Protein AF-A0A2P9GYU5-F1 (afdb_monomer_lite)

pLDDT: mean 95.48, std 2.43, range [85.75, 98.5]

Secondary structure (DSSP, 8-state):
---EEEEEE-SSSEEEEEEEESTT----EEEEEEEEE-SSTTSPPEEEEEEEEPPPSEEEEEEEE--

Structure (mmCIF, N/CA/C/O backbone):
data_AF-A0A2P9GYU5-F1
#
_entry.id   AF-A0A2P9GYU5-F1
#
loop_
_atom_site.group_PDB
_atom_site.id
_atom_site.type_symbol
_atom_site.label_atom_id
_atom_site.label_alt_id
_atom_site.label_comp_id
_atom_site.label_asym_id
_atom_site.label_entity_id
_atom_site.label_seq_id
_atom_site.pdbx_PDB_ins_code
_atom_site.Cartn_x
_atom_site.Cartn_y
_atom_site.Cartn_z
_atom_site.occupancy
_atom_site.B_iso_or_equiv
_atom_site.auth_seq_id
_atom_site.auth_comp_id
_atom_site.auth_asym_id
_atom_site.auth_atom_id
_atom_site.pdbx_PDB_model_num
ATOM 1 N N . MET A 1 1 ? -6.023 -6.353 -4.750 1.00 85.75 1 MET A N 1
ATOM 2 C CA . MET A 1 1 ? -5.268 -6.535 -3.488 1.00 85.75 1 MET A CA 1
ATOM 3 C C . MET A 1 1 ? -6.230 -6.579 -2.309 1.00 85.75 1 MET A C 1
ATOM 5 O O . MET A 1 1 ? -7.334 -6.066 -2.446 1.00 85.75 1 MET A O 1
ATOM 9 N N . LEU A 1 2 ? -5.840 -7.206 -1.193 1.00 94.94 2 LEU A N 1
ATOM 10 C CA . LEU A 1 2 ? -6.660 -7.286 0.023 1.00 94.94 2 LEU A CA 1
ATOM 11 C C . LEU A 1 2 ? -6.086 -6.370 1.110 1.00 94.94 2 LEU A C 1
ATOM 13 O O . LEU A 1 2 ? -4.893 -6.443 1.407 1.00 94.94 2 LEU A O 1
ATOM 17 N N . TYR A 1 3 ? -6.952 -5.547 1.696 1.00 96.00 3 TYR A N 1
ATOM 18 C CA . TYR A 1 3 ? -6.633 -4.573 2.738 1.00 96.00 3 TYR A CA 1
ATOM 19 C C . TYR A 1 3 ? -7.562 -4.782 3.932 1.00 96.00 3 TYR A C 1
ATOM 21 O O . TYR A 1 3 ? -8.727 -5.144 3.746 1.00 96.00 3 TYR A O 1
ATOM 29 N N . TYR A 1 4 ? -7.062 -4.552 5.144 1.00 97.75 4 TYR A N 1
ATOM 30 C CA . TYR A 1 4 ? -7.863 -4.628 6.364 1.00 97.75 4 TYR A CA 1
ATOM 31 C C . TYR A 1 4 ? -7.574 -3.440 7.279 1.00 97.75 4 TYR A C 1
ATOM 33 O O . TYR A 1 4 ? -6.419 -3.072 7.465 1.00 97.75 4 TYR A O 1
ATOM 41 N N . ASN A 1 5 ? -8.623 -2.871 7.868 1.00 97.94 5 ASN A N 1
ATOM 42 C CA . ASN A 1 5 ? -8.534 -1.792 8.843 1.00 97.94 5 ASN A CA 1
ATOM 43 C C . ASN A 1 5 ? -9.334 -2.175 10.088 1.00 97.94 5 ASN A C 1
ATOM 45 O O . ASN A 1 5 ? -10.440 -2.714 9.991 1.00 97.94 5 ASN A O 1
ATOM 49 N N . VAL A 1 6 ? -8.774 -1.884 11.256 1.00 97.75 6 VAL A N 1
ATOM 50 C CA . VAL A 1 6 ? -9.456 -2.025 12.538 1.00 97.75 6 VAL A CA 1
ATOM 51 C C . VAL A 1 6 ? -9.190 -0.799 13.394 1.00 97.75 6 VAL A C 1
ATOM 53 O O . VAL A 1 6 ? -8.056 -0.348 13.524 1.00 97.75 6 VAL A O 1
ATOM 56 N N . SER A 1 7 ? -10.236 -0.282 14.030 1.00 97.62 7 SER A N 1
ATOM 57 C CA . SER A 1 7 ? -10.127 0.830 14.968 1.00 97.62 7 SER A CA 1
ATOM 58 C C . SER A 1 7 ? -10.804 0.506 16.292 1.00 97.62 7 SER A C 1
ATOM 60 O O . SER A 1 7 ? -11.784 -0.239 16.360 1.00 97.62 7 SER A O 1
ATOM 62 N N . TYR A 1 8 ? -10.263 1.071 17.367 1.00 98.12 8 TYR A N 1
ATOM 63 C CA . TYR A 1 8 ? -10.812 0.944 18.704 1.00 98.12 8 TYR A CA 1
ATOM 64 C C . TYR A 1 8 ? -10.766 2.275 19.447 1.00 98.12 8 TYR A C 1
ATOM 66 O O . TYR A 1 8 ? -9.720 2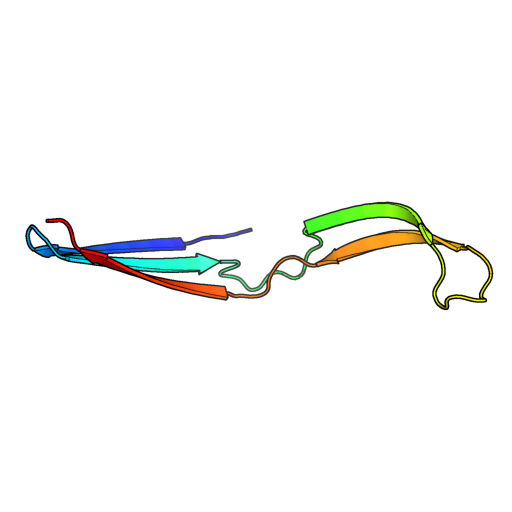.906 19.604 1.00 98.12 8 TYR A O 1
ATOM 74 N N . LYS A 1 9 ? -11.928 2.696 19.945 1.00 97.88 9 LYS A N 1
ATOM 75 C CA . LYS A 1 9 ? -12.083 3.924 20.721 1.00 97.88 9 LYS A CA 1
ATOM 76 C C . LYS A 1 9 ? -12.079 3.602 22.212 1.00 97.88 9 LYS A C 1
ATOM 78 O O . LYS A 1 9 ? -13.092 3.172 22.754 1.00 97.88 9 LYS A O 1
ATOM 83 N N . PHE A 1 10 ? -10.959 3.865 22.885 1.00 95.62 10 PHE A N 1
ATOM 84 C CA . PHE A 1 10 ? -10.818 3.615 24.325 1.00 95.62 10 PHE A CA 1
ATOM 85 C C . PHE A 1 10 ? -11.761 4.477 25.166 1.00 95.62 10 PHE A C 1
ATOM 87 O O . PHE A 1 10 ? -12.310 4.024 26.165 1.00 95.62 10 PHE A O 1
ATOM 94 N N . ASN A 1 11 ? -11.913 5.751 24.797 1.00 94.88 11 ASN A N 1
ATOM 95 C CA . ASN A 1 11 ? -12.792 6.700 25.475 1.00 94.88 11 ASN A CA 1
ATOM 96 C C . ASN A 1 11 ? -13.166 7.853 24.533 1.00 94.88 11 ASN A C 1
ATOM 98 O O . ASN A 1 11 ? -12.848 7.844 23.347 1.00 94.88 11 ASN A O 1
ATOM 102 N N . LYS A 1 12 ? -13.853 8.882 25.046 1.00 95.25 12 LYS A N 1
ATOM 103 C CA . LYS A 1 12 ? -14.282 10.034 24.234 1.00 95.25 12 LYS A CA 1
ATOM 104 C C . LYS A 1 12 ? -13.124 10.760 23.529 1.00 95.25 12 LYS A C 1
ATOM 106 O O . LYS A 1 12 ? -13.379 11.368 22.493 1.00 95.25 12 LYS A O 1
ATOM 111 N N . ARG A 1 13 ? -11.898 10.665 24.056 1.00 97.12 13 ARG A N 1
ATOM 112 C CA . ARG A 1 13 ? -10.709 11.386 23.585 1.00 97.12 13 ARG A CA 1
ATOM 113 C C . ARG A 1 13 ? -9.776 10.528 22.739 1.00 97.12 13 ARG A C 1
ATOM 115 O O . ARG A 1 13 ? -9.258 11.035 21.758 1.00 97.12 13 ARG A O 1
ATOM 122 N N . TRP A 1 14 ? -9.572 9.259 23.083 1.00 98.19 14 TRP A N 1
ATOM 123 C CA . TRP A 1 14 ? -8.527 8.428 22.481 1.00 98.19 14 TRP A CA 1
ATOM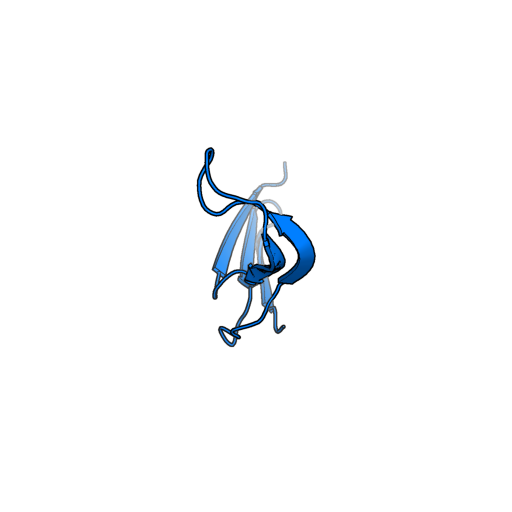 124 C C . TRP A 1 14 ? -9.079 7.331 21.576 1.00 98.19 14 TRP A C 1
ATOM 126 O O . TRP A 1 14 ? -9.992 6.597 21.959 1.00 98.19 14 TRP A O 1
ATOM 136 N N . THR A 1 15 ? -8.492 7.201 20.388 1.00 98.44 15 THR A N 1
ATOM 137 C CA . THR A 1 15 ? -8.769 6.135 19.411 1.00 98.44 15 THR A CA 1
ATOM 138 C C . THR A 1 15 ? -7.453 5.585 18.877 1.00 98.44 15 THR A C 1
ATOM 140 O O . THR A 1 15 ? -6.569 6.372 18.551 1.00 98.44 15 THR A O 1
ATOM 143 N N . ILE A 1 16 ? -7.322 4.263 18.796 1.00 98.25 16 ILE A N 1
ATOM 144 C CA . ILE A 1 16 ? -6.235 3.583 18.084 1.00 98.25 16 ILE A CA 1
ATOM 145 C C . ILE A 1 16 ? -6.782 2.961 16.807 1.00 98.25 16 ILE A C 1
ATOM 147 O O . ILE A 1 16 ? -7.920 2.494 16.782 1.00 98.25 16 ILE A O 1
ATOM 151 N N . GLU A 1 17 ? -5.976 2.953 15.761 1.00 98.38 17 GLU A N 1
ATOM 152 C CA . GLU A 1 17 ? -6.318 2.401 14.459 1.00 98.38 17 GLU A CA 1
ATOM 153 C C . GLU A 1 17 ? -5.121 1.640 13.901 1.00 98.38 17 GLU A C 1
ATOM 155 O O . GLU A 1 17 ? -3.985 2.102 14.010 1.00 98.38 17 GLU A O 1
ATOM 160 N N . GLY A 1 18 ? -5.382 0.463 13.344 1.00 98.50 18 GLY A N 1
ATOM 161 C CA . GLY A 1 18 ? -4.405 -0.383 12.683 1.00 98.50 18 GLY A CA 1
ATOM 162 C C . GLY A 1 18 ? -4.861 -0.728 11.272 1.00 98.50 18 GLY A C 1
ATOM 163 O O . GLY A 1 18 ? -5.969 -1.229 11.083 1.00 98.50 18 GLY A O 1
ATOM 164 N N . ASP A 1 19 ? -3.981 -0.511 10.301 1.00 98.25 19 ASP A N 1
ATOM 165 C CA . ASP A 1 19 ? -4.153 -0.921 8.913 1.00 98.25 19 ASP A CA 1
ATOM 166 C C . ASP A 1 19 ? -3.173 -2.035 8.557 1.00 98.25 19 ASP A C 1
ATOM 168 O O . ASP A 1 19 ? -2.007 -2.017 8.967 1.00 98.25 19 ASP A O 1
ATOM 172 N N . ILE A 1 20 ? -3.640 -2.963 7.729 1.00 97.88 20 ILE A N 1
ATOM 173 C CA . ILE A 1 20 ? -2.829 -3.981 7.075 1.00 97.88 20 ILE A CA 1
ATOM 174 C C . ILE A 1 20 ? -3.019 -3.837 5.569 1.00 97.88 20 ILE A C 1
ATOM 176 O O . ILE A 1 20 ? -4.107 -4.087 5.035 1.00 97.88 20 ILE A O 1
ATOM 180 N N . PHE A 1 21 ? -1.944 -3.457 4.887 1.00 97.25 21 PHE A N 1
ATOM 181 C CA . PHE A 1 21 ? -1.886 -3.333 3.440 1.00 97.25 21 PHE A CA 1
ATOM 182 C C . PHE A 1 21 ? -1.253 -4.559 2.806 1.00 97.25 21 PHE A C 1
ATOM 184 O O . PHE A 1 21 ? -0.305 -5.114 3.350 1.00 97.25 21 PHE A O 1
ATOM 191 N N . ASN A 1 22 ? -1.794 -4.982 1.660 1.00 96.62 22 ASN A N 1
ATOM 192 C CA . ASN A 1 22 ? -1.369 -6.194 0.961 1.00 96.62 22 ASN A CA 1
ATOM 193 C C . ASN A 1 22 ? -1.362 -7.434 1.885 1.00 96.62 22 ASN A C 1
ATOM 195 O O . ASN A 1 22 ? -0.348 -8.110 2.044 1.00 96.62 22 ASN A O 1
ATOM 199 N N . LEU A 1 23 ? -2.516 -7.741 2.499 1.00 95.88 23 LEU A N 1
ATOM 200 C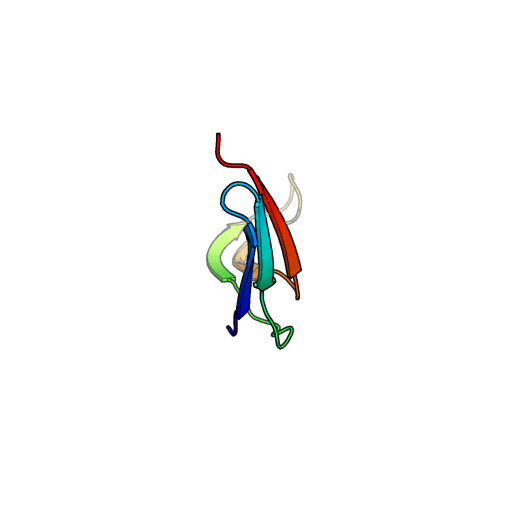 CA . LEU A 1 23 ? -2.666 -8.774 3.542 1.00 95.88 23 LEU A CA 1
ATOM 201 C C . LEU A 1 23 ? -2.148 -10.163 3.125 1.00 95.88 23 LEU A C 1
ATOM 203 O O . LEU A 1 23 ? -1.643 -10.913 3.953 1.00 95.88 23 LEU A O 1
ATOM 207 N N . LEU A 1 24 ? -2.276 -10.505 1.841 1.00 96.31 24 LEU A N 1
ATOM 208 C CA . LEU A 1 24 ? -1.832 -11.789 1.284 1.00 96.31 24 LEU A CA 1
ATOM 209 C C . LEU A 1 24 ? -0.406 -11.738 0.714 1.00 96.31 24 LEU A C 1
ATOM 211 O O . LEU A 1 24 ? 0.040 -12.715 0.117 1.00 96.31 24 LEU A O 1
ATOM 215 N N . ASN A 1 25 ? 0.289 -10.607 0.871 1.00 95.25 25 ASN A N 1
ATOM 216 C CA . ASN A 1 25 ? 1.621 -10.342 0.332 1.00 95.25 25 ASN A CA 1
ATOM 217 C C . ASN A 1 25 ? 1.741 -10.709 -1.160 1.00 95.25 25 ASN A C 1
ATOM 219 O O . ASN A 1 25 ? 2.669 -11.401 -1.588 1.00 95.25 25 ASN A O 1
ATOM 223 N N . ALA A 1 26 ? 0.747 -10.292 -1.944 1.00 96.19 26 ALA A N 1
ATOM 224 C CA . ALA A 1 26 ? 0.702 -10.541 -3.373 1.00 96.19 26 ALA A CA 1
ATOM 225 C C . ALA A 1 26 ? 1.877 -9.844 -4.068 1.00 96.19 26 ALA A C 1
ATOM 227 O O . ALA A 1 26 ? 2.207 -8.702 -3.743 1.00 96.19 26 ALA A O 1
ATOM 228 N N . LYS A 1 27 ? 2.474 -10.537 -5.042 1.00 94.88 27 LYS A N 1
ATOM 229 C CA . LYS A 1 27 ? 3.472 -9.978 -5.954 1.00 94.88 27 LYS A CA 1
ATOM 230 C C . LYS A 1 27 ? 2.757 -9.551 -7.226 1.00 94.88 27 LYS A C 1
ATOM 232 O O . LYS A 1 27 ? 2.262 -10.408 -7.955 1.00 94.88 27 LYS A O 1
ATOM 237 N N . ALA A 1 28 ? 2.659 -8.251 -7.431 1.00 93.12 28 ALA A N 1
ATOM 238 C CA . ALA A 1 28 ? 2.029 -7.647 -8.590 1.00 93.12 28 ALA A CA 1
ATOM 239 C C . ALA A 1 28 ? 2.686 -6.293 -8.863 1.00 93.12 28 ALA A C 1
ATOM 241 O O . ALA A 1 28 ? 3.411 -5.768 -8.012 1.00 93.12 28 ALA A O 1
ATOM 242 N N . ASP A 1 29 ? 2.382 -5.733 -10.021 1.00 92.25 29 ASP A N 1
ATOM 243 C CA . ASP A 1 29 ? 2.846 -4.416 -10.421 1.00 92.25 29 ASP A CA 1
ATOM 244 C C . ASP A 1 29 ? 1.737 -3.397 -10.127 1.00 92.25 29 ASP A C 1
ATOM 246 O O . ASP A 1 29 ? 0.556 -3.660 -10.368 1.00 92.25 29 ASP A O 1
ATOM 250 N N . ASP A 1 30 ? 2.099 -2.278 -9.500 1.00 91.12 30 ASP A N 1
ATOM 251 C CA . ASP A 1 30 ? 1.173 -1.192 -9.158 1.00 91.12 30 ASP A CA 1
ATOM 252 C C . ASP A 1 30 ? 0.872 -0.344 -10.394 1.00 91.12 30 ASP A C 1
ATOM 254 O O . ASP A 1 30 ? -0.269 0.036 -10.659 1.00 91.12 30 ASP A O 1
ATOM 258 N N . ILE A 1 31 ? 1.916 -0.087 -11.187 1.00 91.50 31 ILE A N 1
ATOM 259 C CA . ILE A 1 31 ? 1.815 0.612 -12.459 1.00 91.50 31 ILE A CA 1
ATOM 260 C C . ILE A 1 31 ? 2.943 0.216 -13.407 1.00 91.50 31 ILE A C 1
ATOM 262 O O . ILE A 1 31 ? 4.101 0.121 -12.995 1.00 91.50 31 ILE A O 1
ATOM 266 N N . ASP A 1 32 ? 2.588 0.097 -14.686 1.00 93.31 32 ASP A N 1
ATOM 267 C CA . ASP A 1 32 ? 3.502 -0.200 -15.783 1.00 93.31 32 ASP A CA 1
ATOM 268 C C . ASP A 1 32 ? 3.497 0.945 -16.795 1.00 93.31 32 ASP A C 1
ATOM 270 O O . ASP A 1 32 ? 2.440 1.435 -17.209 1.00 93.31 32 ASP A O 1
ATOM 274 N N . TYR A 1 33 ? 4.688 1.358 -17.225 1.00 92.06 33 TYR A N 1
ATOM 275 C CA . TYR A 1 33 ? 4.867 2.355 -18.273 1.00 92.06 33 TYR A CA 1
ATOM 276 C C . TYR A 1 33 ? 5.748 1.809 -19.386 1.00 92.06 33 TYR A C 1
ATOM 278 O O . TYR A 1 33 ? 6.846 1.322 -19.129 1.00 92.06 33 TYR A O 1
ATOM 286 N N . TYR A 1 34 ? 5.324 2.004 -20.633 1.00 94.75 34 TYR A N 1
ATOM 287 C CA . TYR A 1 34 ? 6.162 1.731 -21.793 1.00 94.75 34 TYR A CA 1
ATOM 288 C C . TYR A 1 34 ? 6.807 3.023 -22.296 1.00 94.75 34 TYR A C 1
ATOM 290 O O . TYR A 1 34 ? 6.123 3.898 -22.837 1.00 94.75 34 TYR A O 1
ATOM 298 N N . TYR A 1 35 ? 8.125 3.156 -22.134 1.00 94.06 35 TYR A N 1
ATOM 299 C CA . TYR A 1 35 ? 8.873 4.288 -22.686 1.00 94.06 35 TYR A CA 1
ATOM 300 C C . TYR A 1 35 ? 10.367 3.970 -22.885 1.00 94.06 35 TYR A C 1
ATOM 302 O O . TYR A 1 35 ? 10.891 3.020 -22.304 1.00 94.06 35 TYR A O 1
ATOM 310 N N . 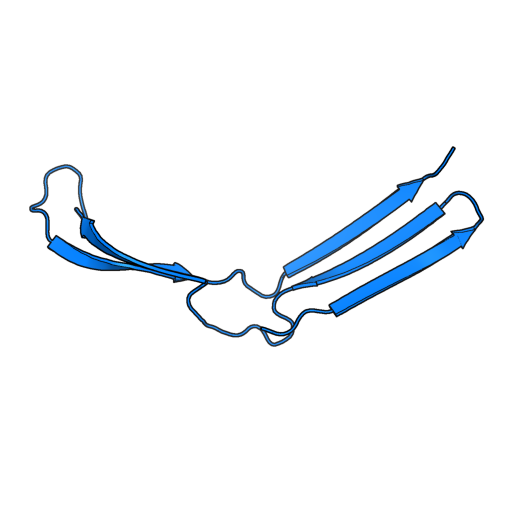PRO A 1 36 ? 11.093 4.756 -23.705 1.00 95.38 36 PRO A N 1
ATOM 311 C CA . PRO A 1 36 ? 12.542 4.628 -23.830 1.00 95.38 36 PRO A CA 1
ATOM 312 C C . PRO A 1 36 ? 13.279 5.087 -22.562 1.00 95.38 36 PRO A C 1
ATOM 314 O O . PRO A 1 36 ? 13.189 6.253 -22.179 1.00 95.38 36 PRO A O 1
ATOM 317 N N . TYR A 1 37 ? 14.079 4.211 -21.956 1.00 91.81 37 TYR A N 1
ATOM 318 C CA . TYR A 1 37 ? 14.911 4.508 -20.785 1.00 91.81 37 TYR A CA 1
ATOM 319 C C . TYR A 1 37 ? 16.378 4.112 -21.005 1.00 91.81 37 TYR A C 1
ATOM 321 O O . TYR A 1 37 ? 16.729 3.440 -21.974 1.00 91.81 37 TYR A O 1
ATOM 329 N N . ARG A 1 38 ? 17.275 4.562 -20.120 1.00 95.06 38 ARG A N 1
ATOM 330 C CA . ARG A 1 38 ? 18.700 4.188 -20.128 1.00 95.06 38 ARG A CA 1
ATOM 331 C C . ARG A 1 38 ? 19.058 3.481 -18.826 1.00 95.06 38 ARG A C 1
ATOM 333 O O . ARG A 1 38 ? 18.716 3.972 -17.757 1.00 95.06 38 ARG A O 1
ATOM 340 N N . LEU A 1 39 ? 19.791 2.370 -18.918 1.00 91.38 39 LEU A N 1
ATOM 341 C CA . LEU A 1 39 ? 20.296 1.636 -17.746 1.00 91.38 39 LEU A CA 1
ATOM 342 C C . LEU A 1 39 ? 21.479 2.342 -17.069 1.00 91.38 39 LEU A C 1
ATOM 344 O O . LEU A 1 39 ? 21.693 2.198 -15.870 1.00 91.38 39 LEU A O 1
ATOM 348 N N . THR A 1 40 ? 22.249 3.111 -17.838 1.00 95.06 40 THR A N 1
ATOM 349 C CA . THR A 1 40 ? 23.348 3.943 -17.341 1.00 95.06 40 THR A CA 1
ATOM 350 C C . THR A 1 40 ? 23.280 5.329 -17.982 1.00 95.06 40 THR A C 1
ATOM 352 O O . THR A 1 40 ? 22.759 5.458 -19.093 1.00 95.06 40 THR A O 1
ATOM 355 N N . PRO A 1 41 ? 23.832 6.379 -17.345 1.00 93.62 41 PRO A N 1
ATOM 356 C CA . PRO A 1 41 ? 23.748 7.742 -17.877 1.00 93.62 41 PRO A CA 1
ATOM 357 C C . PRO A 1 41 ? 24.309 7.911 -19.300 1.00 93.62 41 PRO A C 1
ATOM 359 O O . PRO A 1 41 ? 23.822 8.752 -20.052 1.00 93.62 41 PRO A O 1
ATOM 362 N N . THR A 1 42 ? 25.309 7.108 -19.677 1.00 95.50 42 THR A N 1
ATOM 363 C CA . THR A 1 42 ? 26.001 7.166 -20.978 1.00 95.50 42 THR A CA 1
ATOM 364 C C . THR A 1 42 ? 25.576 6.073 -21.964 1.00 95.50 42 THR A C 1
ATOM 366 O O . THR A 1 42 ? 26.069 6.049 -23.090 1.00 95.50 42 THR A O 1
ATOM 369 N N . GLY A 1 43 ? 24.683 5.162 -21.568 1.00 95.88 43 GLY A N 1
ATOM 370 C CA . GLY A 1 43 ? 24.231 4.058 -22.414 1.00 95.88 43 GLY A CA 1
ATOM 371 C C . GLY A 1 43 ? 23.223 4.474 -23.499 1.00 95.88 43 GLY A C 1
ATOM 372 O O . GLY A 1 43 ? 22.602 5.541 -23.411 1.00 95.88 43 GLY A O 1
ATOM 373 N N . PRO A 1 44 ? 23.014 3.628 -24.526 1.00 95.56 44 PRO A N 1
ATOM 374 C CA . PRO A 1 44 ? 21.941 3.827 -25.497 1.00 95.56 44 PRO A CA 1
ATOM 375 C C . PRO A 1 44 ? 20.566 3.736 -24.817 1.00 95.56 44 PRO A C 1
ATOM 377 O O . PRO A 1 44 ? 20.403 3.048 -23.809 1.00 95.56 44 PRO A O 1
ATOM 380 N N . ALA A 1 45 ? 19.575 4.441 -25.368 1.00 94.94 45 ALA A N 1
ATOM 381 C CA . ALA A 1 45 ? 18.193 4.307 -24.913 1.00 94.94 45 ALA A CA 1
ATOM 382 C C . ALA A 1 45 ? 17.602 2.980 -25.412 1.00 94.94 45 ALA A C 1
ATOM 384 O O . ALA A 1 45 ? 17.803 2.604 -26.567 1.00 94.94 45 ALA A O 1
ATOM 385 N N . VAL A 1 46 ? 16.862 2.299 -24.545 1.00 94.94 46 VAL A N 1
ATOM 386 C CA . VAL A 1 46 ? 16.162 1.043 -24.820 1.00 94.94 46 VAL A CA 1
ATOM 387 C C . VAL A 1 46 ? 14.691 1.257 -24.489 1.00 94.94 46 VAL A C 1
ATOM 389 O O . VAL A 1 46 ? 14.375 1.841 -23.458 1.00 94.94 46 VAL A O 1
ATOM 392 N N . SER A 1 47 ? 13.792 0.832 -25.374 1.00 95.50 47 SER A N 1
ATOM 393 C CA . SER A 1 47 ? 12.350 0.875 -25.100 1.00 95.50 47 SER A CA 1
ATOM 394 C C . SER A 1 47 ? 11.926 -0.410 -24.415 1.00 95.50 47 SER A C 1
ATOM 396 O O . SER A 1 47 ? 12.298 -1.494 -24.864 1.00 95.50 47 SER A O 1
ATOM 398 N N . GLY A 1 48 ? 11.150 -0.287 -23.349 1.00 94.00 48 GLY A N 1
ATOM 399 C CA . GLY A 1 48 ? 10.628 -1.428 -22.618 1.00 94.00 48 GLY A CA 1
ATOM 400 C C . GLY A 1 48 ? 9.671 -0.993 -21.525 1.00 94.00 48 GLY A C 1
ATOM 401 O O . GLY A 1 48 ? 9.463 0.204 -21.307 1.00 94.00 48 GLY A O 1
ATOM 402 N N . ASP A 1 49 ? 9.108 -1.988 -20.856 1.00 92.94 49 ASP A N 1
ATOM 403 C CA . ASP A 1 49 ? 8.247 -1.784 -19.705 1.00 92.94 49 ASP A CA 1
ATOM 404 C C . ASP A 1 49 ? 9.088 -1.453 -18.472 1.00 92.94 49 ASP A C 1
ATOM 406 O O . ASP A 1 49 ? 10.066 -2.132 -18.142 1.00 92.94 49 ASP A O 1
ATOM 410 N N . VAL A 1 50 ? 8.694 -0.388 -17.787 1.00 92.94 50 VAL A N 1
ATOM 411 C CA . VAL A 1 50 ? 9.212 -0.006 -16.480 1.00 92.94 50 VAL A CA 1
ATOM 412 C C . VAL A 1 50 ? 8.043 -0.081 -15.518 1.00 92.94 50 VAL A C 1
ATOM 414 O O . VAL A 1 50 ? 7.084 0.682 -15.643 1.00 92.94 50 VAL A O 1
ATOM 417 N N . PHE A 1 51 ? 8.135 -1.005 -14.570 1.00 93.06 51 PHE A N 1
ATOM 418 C CA . PHE A 1 51 ? 7.087 -1.247 -13.593 1.00 93.06 51 PHE A CA 1
ATOM 419 C C . PHE A 1 51 ? 7.497 -0.754 -12.209 1.00 93.06 51 PHE A C 1
ATOM 421 O O . PHE A 1 51 ? 8.673 -0.798 -11.825 1.00 93.06 51 PHE A O 1
ATOM 428 N N . HIS A 1 52 ? 6.513 -0.285 -11.449 1.00 92.69 52 HIS A N 1
ATOM 429 C CA . HIS A 1 52 ? 6.650 -0.083 -10.015 1.00 92.69 52 HIS A CA 1
ATOM 430 C C . HIS A 1 52 ? 5.942 -1.234 -9.298 1.00 92.69 52 HIS A C 1
ATOM 432 O O . HIS A 1 52 ? 4.735 -1.387 -9.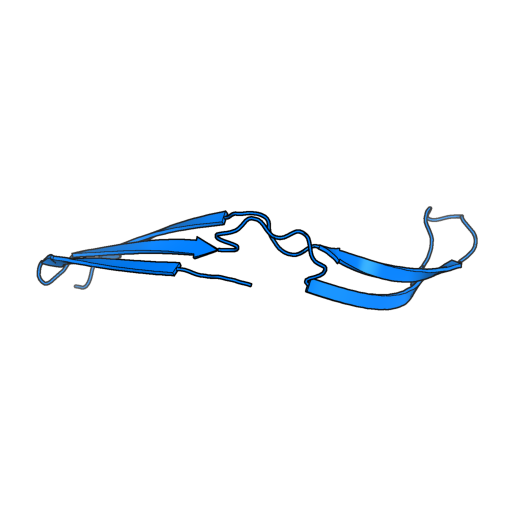479 1.00 92.69 52 HIS A O 1
ATOM 438 N N . PRO A 1 53 ? 6.646 -2.058 -8.506 1.00 93.81 53 PRO A N 1
ATOM 439 C CA . PRO A 1 53 ? 5.997 -3.134 -7.777 1.00 93.81 53 PRO A CA 1
ATOM 440 C C . PRO A 1 53 ? 5.051 -2.561 -6.721 1.00 93.81 53 PRO A C 1
ATOM 442 O O . PRO A 1 53 ? 5.334 -1.532 -6.106 1.00 93.81 53 PRO A O 1
ATOM 445 N N . VAL A 1 54 ? 3.957 -3.272 -6.469 1.00 95.19 54 VAL A N 1
ATOM 446 C CA . VAL A 1 54 ? 3.083 -2.987 -5.327 1.00 95.19 54 VAL A CA 1
ATOM 447 C C . VAL A 1 54 ? 3.851 -3.037 -4.008 1.00 95.19 54 VAL A C 1
ATOM 449 O O . VAL A 1 54 ? 4.786 -3.828 -3.838 1.00 95.19 54 VAL A O 1
ATOM 452 N N . GLU A 1 55 ? 3.414 -2.233 -3.038 1.00 94.38 55 GLU A N 1
ATOM 453 C CA . GLU A 1 55 ? 3.974 -2.283 -1.691 1.00 94.38 55 GLU A CA 1
ATOM 454 C C . GLU A 1 55 ? 3.858 -3.707 -1.100 1.00 94.38 55 GLU A C 1
ATOM 456 O O . GLU A 1 55 ? 2.811 -4.364 -1.225 1.00 94.38 55 GLU A O 1
ATOM 461 N N . PRO A 1 56 ? 4.914 -4.212 -0.432 1.00 95.94 56 PRO A N 1
ATOM 462 C CA . PRO A 1 56 ? 4.839 -5.456 0.329 1.00 95.94 56 PRO A CA 1
ATOM 463 C C . PRO A 1 56 ? 3.780 -5.397 1.438 1.00 95.94 56 PRO A C 1
ATOM 465 O O . PRO A 1 56 ? 3.224 -4.336 1.731 1.00 95.94 56 PRO A O 1
ATOM 468 N N . LEU A 1 57 ? 3.545 -6.531 2.112 1.00 97.06 57 LEU A N 1
ATOM 469 C CA . LEU A 1 57 ? 2.749 -6.563 3.344 1.00 97.06 57 LEU A CA 1
ATOM 470 C C . LEU A 1 57 ? 3.225 -5.477 4.325 1.00 97.06 57 LEU A C 1
ATOM 472 O O . LEU A 1 57 ? 4.313 -5.579 4.895 1.00 97.06 57 LEU A O 1
ATOM 476 N N . THR A 1 58 ? 2.392 -4.455 4.521 1.00 98.00 58 THR A N 1
ATOM 477 C CA . THR A 1 58 ? 2.741 -3.242 5.270 1.00 98.00 58 THR A CA 1
ATOM 478 C C . THR A 1 58 ? 1.726 -2.997 6.372 1.00 98.00 58 THR A C 1
ATOM 480 O O . THR A 1 58 ? 0.522 -3.144 6.172 1.00 98.00 58 THR A O 1
ATOM 483 N N . PHE A 1 59 ? 2.210 -2.598 7.546 1.00 97.81 59 PHE A N 1
ATOM 484 C CA . PHE A 1 59 ? 1.381 -2.305 8.709 1.00 97.81 59 PHE A CA 1
ATOM 485 C C . PHE A 1 59 ? 1.476 -0.825 9.056 1.00 97.81 59 PHE A C 1
ATOM 487 O O . PHE A 1 59 ? 2.576 -0.273 9.128 1.00 97.81 59 PHE A O 1
ATOM 494 N N . ARG A 1 60 ? 0.335 -0.193 9.333 1.00 98.12 60 ARG A N 1
ATOM 495 C CA . ARG A 1 60 ? 0.279 1.178 9.854 1.00 98.12 60 ARG A CA 1
ATOM 496 C C . ARG A 1 60 ? -0.489 1.191 11.163 1.00 98.12 60 ARG A C 1
ATOM 498 O O . ARG A 1 60 ? -1.535 0.564 11.269 1.00 98.12 60 ARG A O 1
ATOM 505 N N . LEU A 1 61 ? 0.027 1.919 12.148 1.00 98.12 61 LEU A N 1
ATOM 506 C CA . LEU A 1 61 ? -0.628 2.130 13.434 1.00 98.12 61 LEU A CA 1
ATOM 507 C C . LEU A 1 61 ? -0.766 3.630 13.686 1.00 98.12 61 LEU A C 1
ATOM 509 O O . LEU A 1 61 ? 0.207 4.373 13.556 1.00 98.12 61 LEU A O 1
ATOM 513 N N . ALA A 1 62 ? -1.959 4.064 14.075 1.00 98.25 62 ALA A N 1
ATOM 514 C CA . ALA A 1 62 ? -2.251 5.443 14.425 1.00 98.25 62 ALA A CA 1
ATOM 515 C C . ALA A 1 62 ? -2.908 5.526 15.807 1.00 98.25 62 ALA A C 1
ATOM 517 O O . ALA A 1 62 ? -3.769 4.722 16.157 1.00 98.25 62 ALA A O 1
ATOM 518 N N . LEU A 1 63 ? -2.519 6.535 16.587 1.00 98.12 63 LEU A N 1
ATOM 519 C CA . LEU A 1 63 ? -3.171 6.911 17.838 1.00 98.12 63 LEU A CA 1
ATOM 520 C C . LEU A 1 63 ? -3.659 8.353 17.705 1.00 98.12 63 LEU A C 1
ATOM 522 O O . LEU A 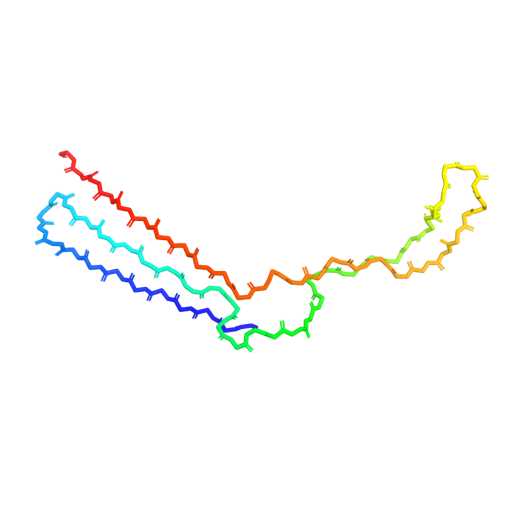1 63 ? -2.872 9.263 17.457 1.00 98.12 63 LEU A O 1
ATOM 526 N N . THR A 1 64 ? -4.957 8.572 17.877 1.00 98.00 64 THR A N 1
ATOM 527 C CA . THR A 1 64 ? -5.591 9.886 17.746 1.00 98.00 64 THR A CA 1
ATOM 528 C C . THR A 1 64 ? -6.152 10.350 19.082 1.00 98.00 64 THR A C 1
ATOM 530 O O . THR A 1 64 ? -6.886 9.610 19.743 1.00 98.00 64 THR A O 1
ATOM 533 N N . MET A 1 65 ? -5.860 11.605 19.437 1.00 97.75 65 MET A N 1
ATOM 534 C CA . MET A 1 65 ? -6.511 12.322 20.531 1.00 97.75 65 MET A CA 1
ATOM 535 C C . MET A 1 65 ? -7.468 13.384 19.978 1.00 97.75 65 MET A C 1
ATOM 537 O O . MET A 1 65 ? -7.116 14.119 19.058 1.00 97.75 65 MET A O 1
ATOM 541 N N . ARG A 1 66 ? -8.664 13.488 20.555 1.00 95.00 66 ARG A N 1
ATOM 542 C CA . ARG A 1 66 ? -9.620 14.577 20.324 1.00 95.00 66 ARG A CA 1
ATOM 543 C C . ARG A 1 66 ? -9.734 15.431 21.590 1.00 95.00 66 ARG A C 1
ATOM 545 O O . ARG A 1 66 ? -9.902 14.867 22.677 1.00 95.00 66 ARG A O 1
ATOM 552 N N . PHE A 1 67 ? -9.625 16.749 21.420 1.00 92.19 67 PHE A N 1
ATOM 553 C CA . PHE A 1 67 ? -9.694 17.759 22.482 1.00 92.19 67 PHE A CA 1
ATOM 554 C C . PHE A 1 67 ? -11.137 18.175 22.774 1.00 92.19 67 PHE A C 1
ATOM 556 O O . PHE A 1 67 ? -11.918 18.292 21.802 1.00 92.19 67 PHE A O 1
#

Radius of gyration: 20.02 Å; chains: 1; bounding box: 40×30×51 Å

Foldseek 3Di:
DDKDKDKDDPDPFKIKIKIWPPVVQDWDFPDKDWDWDDPDPPGDTDTDIDTHIDDGGDMDMDMGTDD

Sequence (67 aa):
MLYYNVSYKFNKRWTIEGDIFNLLNAKADDIDYYYPYRLTPTGPAVSGDVFHPVEPLTFRLALTMRF